Protein AF-A0A382TC40-F1 (afdb_monomer_lite)

Foldseek 3Di:
DPLPPDDPPQPVLLLQLLQCVLVVHDLVRSLVVQVV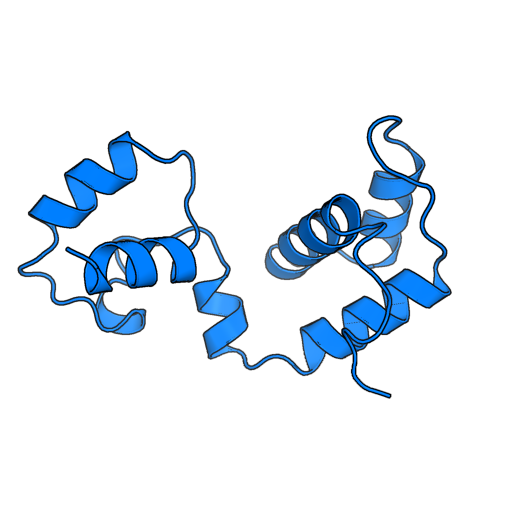DPVGDNDDSVNSVSSVVVSVPDDPLVSQQQFQDDPVCCVSLVHDPVCVVVLVVVCVVDPRHGNVVSSVVVVVD

Organism: NCBI:txid408172

Secondary structure (DSSP, 8-state):
--TT-S-STTHHHHHHHHHHHHTT--HHHHHHHHHH-TTS----HHHHHHHHHHHHHS-HHHHHHHSBP-GGGGGGGT--GGGHHHHHHHHHHSSS-BHHHHHHHHHT-

Sequence (109 aa):
MNCFEQPTQHKKELFFAWQQWLKGSSTLGIANLLNTDQDFDAISVQTLELWKLCFEKTSKVDQEEDKVFRWDKMEQYDIPWGDSSFLLRISQAYENPSGRLIKWIWRLS

pLDDT: mean 85.64, std 10.3, range [44.0, 95.06]

Radius of gyration: 16.04 Å; chains: 1; bounding box: 41×27×39 Å

Structure (mmCIF, N/CA/C/O backbone):
data_AF-A0A382TC40-F1
#
_entry.id   AF-A0A382TC40-F1
#
loop_
_atom_site.group_PDB
_atom_site.id
_atom_site.type_symbol
_atom_site.label_atom_id
_atom_site.label_alt_id
_atom_site.label_comp_id
_atom_site.label_asym_id
_atom_site.label_entity_id
_atom_site.label_seq_id
_atom_site.pdbx_PDB_ins_code
_atom_site.Cartn_x
_atom_site.Cartn_y
_atom_site.Cartn_z
_atom_site.occupancy
_atom_site.B_iso_or_equiv
_atom_site.auth_seq_id
_atom_site.auth_comp_id
_atom_site.auth_asym_id
_atom_site.auth_atom_id
_atom_site.pdbx_PDB_model_num
ATOM 1 N N . MET A 1 1 ? -23.622 6.266 -1.540 1.00 44.00 1 MET A N 1
ATOM 2 C CA . MET A 1 1 ? -22.609 7.235 -1.078 1.00 44.00 1 MET A CA 1
ATOM 3 C C . MET A 1 1 ? -21.285 6.850 -1.689 1.00 44.00 1 MET A C 1
ATOM 5 O O . MET A 1 1 ? -20.815 5.742 -1.446 1.00 44.00 1 MET A O 1
ATOM 9 N N . ASN A 1 2 ? -20.747 7.717 -2.538 1.00 50.28 2 ASN A N 1
ATOM 10 C CA . ASN A 1 2 ? -19.422 7.549 -3.102 1.00 50.28 2 ASN A CA 1
ATOM 11 C C . ASN A 1 2 ? -18.420 7.803 -1.970 1.00 50.28 2 ASN A C 1
ATOM 13 O O . ASN A 1 2 ? -18.464 8.840 -1.314 1.00 50.28 2 ASN A O 1
ATOM 17 N N . CYS A 1 3 ? -17.559 6.832 -1.697 1.00 53.50 3 CYS A N 1
ATOM 18 C CA . CYS A 1 3 ? -16.599 6.857 -0.590 1.00 53.50 3 CYS A CA 1
ATOM 19 C C . CYS A 1 3 ? -15.701 8.108 -0.548 1.00 53.50 3 CYS A C 1
ATOM 21 O O . CYS A 1 3 ? -15.162 8.455 0.499 1.00 53.50 3 CYS A O 1
ATOM 23 N N . PHE A 1 4 ? -15.562 8.778 -1.691 1.00 59.59 4 PHE A N 1
ATOM 24 C CA . PHE A 1 4 ? -14.662 9.901 -1.918 1.00 59.59 4 PHE A CA 1
ATOM 25 C C . PHE A 1 4 ? -15.402 11.213 -2.245 1.00 59.59 4 PHE A C 1
ATOM 27 O O . PHE A 1 4 ? -14.775 12.169 -2.683 1.00 59.59 4 PHE A O 1
ATOM 34 N N . GLU A 1 5 ? -16.727 11.281 -2.042 1.00 51.97 5 GLU A N 1
ATOM 35 C CA . GLU A 1 5 ? -17.542 12.485 -2.312 1.00 51.97 5 GLU A CA 1
ATOM 36 C C . GLU A 1 5 ? -17.493 13.553 -1.203 1.00 51.97 5 GLU A C 1
ATOM 38 O O . GLU A 1 5 ? -18.181 14.567 -1.299 1.00 51.97 5 GLU A O 1
ATOM 43 N N . GLN A 1 6 ? -16.671 13.380 -0.163 1.00 49.41 6 GLN A N 1
ATOM 44 C CA . GLN A 1 6 ? -16.393 14.459 0.790 1.00 49.41 6 GLN A CA 1
ATOM 45 C C . GLN A 1 6 ? -15.170 15.278 0.340 1.00 49.41 6 GLN A C 1
ATOM 47 O O . GLN A 1 6 ? -14.179 14.701 -0.116 1.00 49.41 6 GLN A O 1
ATOM 52 N N . PRO A 1 7 ? -15.221 16.620 0.440 1.00 48.06 7 PRO A N 1
ATOM 53 C CA . PRO A 1 7 ? -14.178 17.494 -0.073 1.00 48.06 7 PRO A CA 1
ATOM 54 C C . PRO A 1 7 ? -12.887 17.235 0.697 1.00 48.06 7 PRO A C 1
ATOM 56 O O . PRO A 1 7 ? -12.891 17.275 1.918 1.00 48.06 7 PRO A O 1
ATOM 59 N N . THR A 1 8 ? -11.824 16.911 -0.040 1.00 61.47 8 THR A N 1
ATOM 60 C CA . THR A 1 8 ? -10.399 17.306 0.043 1.00 61.47 8 THR A CA 1
ATOM 61 C C . THR A 1 8 ? -9.747 17.888 1.321 1.00 61.47 8 THR A C 1
ATOM 63 O O . THR A 1 8 ? -8.572 18.238 1.240 1.00 61.47 8 THR A O 1
ATOM 66 N N . GLN A 1 9 ? -10.421 17.998 2.462 1.00 70.19 9 GLN A N 1
ATOM 67 C CA . GLN A 1 9 ? -9.996 18.717 3.662 1.00 70.19 9 GLN A CA 1
ATOM 68 C C . GLN A 1 9 ? -9.063 17.878 4.543 1.00 70.19 9 GLN A C 1
ATOM 70 O O . GLN A 1 9 ? -8.109 18.421 5.072 1.00 70.19 9 GLN A O 1
ATOM 75 N N . HIS A 1 10 ? -9.244 16.553 4.582 1.00 84.56 10 HIS A N 1
ATOM 76 C CA . HIS A 1 10 ? -8.428 15.645 5.403 1.00 84.56 10 HIS A CA 1
ATOM 77 C C . HIS A 1 10 ? -7.617 14.643 4.570 1.00 84.56 10 HIS A C 1
ATOM 79 O O . HIS A 1 10 ? -7.536 13.449 4.868 1.00 84.56 10 HIS A O 1
ATOM 85 N N . LYS A 1 11 ? -7.069 15.101 3.434 1.00 86.94 11 LYS A N 1
ATOM 86 C CA . LYS A 1 11 ? -6.291 14.237 2.524 1.00 86.94 11 LYS A CA 1
ATOM 87 C C . LYS A 1 11 ? -5.076 13.629 3.212 1.00 86.94 11 LYS A C 1
ATOM 89 O O . LYS A 1 11 ? -4.725 12.490 2.917 1.00 86.94 11 LYS A O 1
ATOM 94 N N . LYS A 1 12 ? -4.424 14.402 4.081 1.00 90.00 12 LYS A N 1
ATOM 95 C CA . LYS A 1 12 ? -3.194 14.004 4.762 1.00 90.00 12 LYS A CA 1
ATOM 96 C C . LYS A 1 12 ? -3.474 12.863 5.742 1.00 90.00 12 LYS A C 1
ATOM 98 O O . LYS A 1 12 ? -2.777 11.853 5.723 1.00 90.00 12 LYS A O 1
ATOM 103 N N . GLU A 1 13 ? -4.542 12.988 6.517 1.00 92.00 13 GLU A N 1
ATOM 104 C CA . GLU A 1 13 ? -5.011 12.019 7.506 1.00 92.00 13 GLU A CA 1
ATOM 105 C C . GLU A 1 13 ? -5.534 10.759 6.827 1.00 92.00 13 GLU A C 1
ATOM 107 O O . GLU A 1 13 ? -5.204 9.652 7.248 1.00 92.00 13 GLU A O 1
ATOM 112 N N . LEU A 1 14 ? -6.295 10.914 5.738 1.00 91.56 14 LEU A N 1
ATOM 113 C CA . LEU A 1 14 ? -6.743 9.789 4.921 1.00 91.56 14 LEU A CA 1
ATOM 114 C C . LEU A 1 14 ? -5.547 9.016 4.360 1.00 91.56 14 LEU A C 1
ATOM 116 O O . LEU A 1 14 ? -5.510 7.792 4.461 1.00 91.56 14 LEU A O 1
ATOM 120 N N . PHE A 1 15 ? -4.562 9.715 3.790 1.00 89.88 15 PHE A N 1
ATOM 121 C CA . PHE A 1 15 ? -3.356 9.087 3.255 1.00 89.88 15 PHE A CA 1
ATOM 122 C C . PHE A 1 15 ? -2.559 8.369 4.350 1.00 89.88 15 PHE A C 1
ATOM 124 O O . PHE A 1 15 ? -2.151 7.222 4.166 1.00 89.88 15 PHE A O 1
ATOM 131 N N . PHE A 1 16 ? -2.395 8.998 5.514 1.00 91.62 16 PHE A N 1
ATOM 132 C CA . PHE A 1 16 ? -1.744 8.377 6.661 1.00 91.62 16 PHE A CA 1
ATOM 133 C C . PHE A 1 16 ? -2.485 7.115 7.123 1.00 91.62 16 PHE A C 1
ATOM 135 O O . PHE A 1 16 ? -1.874 6.052 7.252 1.00 91.62 16 PHE A O 1
ATOM 142 N N . ALA A 1 17 ? -3.804 7.197 7.321 1.00 93.50 17 ALA A N 1
ATOM 143 C CA . ALA A 1 17 ? -4.635 6.062 7.714 1.00 93.50 17 ALA A CA 1
ATOM 144 C C . ALA A 1 17 ? -4.540 4.915 6.699 1.00 93.50 17 ALA A C 1
ATOM 146 O O . ALA A 1 17 ? -4.355 3.761 7.089 1.00 93.50 17 ALA A O 1
ATOM 147 N N . TRP A 1 18 ? -4.560 5.236 5.402 1.00 93.75 18 TRP A N 1
ATOM 148 C CA . TRP A 1 18 ? -4.381 4.275 4.315 1.00 93.75 18 TRP A CA 1
ATOM 149 C C . TRP A 1 18 ? -3.056 3.523 4.424 1.00 93.75 18 TRP A C 1
ATOM 151 O O . TRP A 1 18 ? -3.031 2.292 4.437 1.00 93.75 18 TRP A O 1
ATOM 161 N N . GLN A 1 19 ? -1.947 4.249 4.584 1.00 91.62 19 GLN A N 1
ATOM 162 C CA . GLN A 1 19 ? -0.627 3.644 4.755 1.00 91.62 19 GLN A CA 1
ATOM 163 C C . GLN A 1 19 ? -0.544 2.764 6.006 1.00 91.62 19 GLN A C 1
ATOM 165 O O . GLN A 1 19 ? 0.120 1.727 5.990 1.00 91.62 19 GLN A O 1
ATOM 170 N N . GLN A 1 20 ? -1.207 3.154 7.093 1.00 93.62 20 GLN A N 1
ATOM 171 C CA . GLN A 1 20 ? -1.244 2.363 8.319 1.00 93.62 20 GLN A CA 1
ATOM 172 C C . GLN A 1 20 ? -2.066 1.080 8.151 1.00 93.62 20 GLN A C 1
ATOM 174 O O . GLN A 1 20 ? -1.626 0.015 8.587 1.00 93.62 20 GLN A O 1
ATOM 179 N N . TRP A 1 21 ? -3.205 1.125 7.459 1.00 95.06 21 TRP A N 1
ATOM 180 C CA . TRP A 1 21 ? -3.970 -0.085 7.151 1.00 95.06 21 TRP A CA 1
ATOM 181 C C . TRP A 1 21 ? -3.210 -1.044 6.237 1.00 95.06 21 TRP A C 1
ATOM 183 O O . TRP A 1 21 ? -3.240 -2.252 6.467 1.00 95.06 21 TRP A O 1
ATOM 193 N N . LEU A 1 22 ? -2.451 -0.534 5.262 1.00 92.56 22 LEU A N 1
ATOM 194 C CA . LEU A 1 22 ? -1.567 -1.361 4.431 1.00 92.56 22 LEU A CA 1
ATOM 195 C C . LEU A 1 22 ? -0.489 -2.096 5.243 1.00 92.56 22 LEU A C 1
ATOM 197 O O . LEU A 1 22 ? -0.074 -3.190 4.854 1.00 92.56 22 LEU A O 1
ATOM 201 N N . LYS A 1 23 ? -0.058 -1.516 6.372 1.00 90.62 23 LYS A N 1
ATOM 202 C CA . LYS A 1 23 ? 0.869 -2.127 7.343 1.00 90.62 23 LYS A CA 1
ATOM 203 C C . LYS A 1 23 ? 0.176 -3.081 8.327 1.00 90.62 23 LYS A 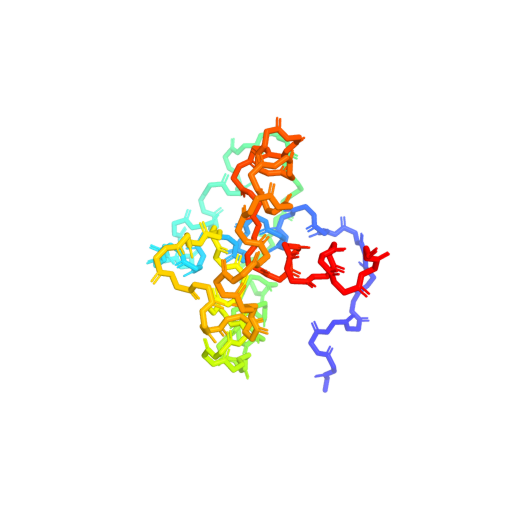C 1
ATOM 205 O O . LYS A 1 23 ? 0.861 -3.753 9.091 1.00 90.62 23 LYS A O 1
ATOM 210 N N . GLY A 1 24 ? -1.156 -3.162 8.308 1.00 91.50 24 GLY A N 1
ATOM 211 C CA . GLY A 1 24 ? -1.948 -4.003 9.208 1.00 91.50 24 GLY A CA 1
ATOM 212 C C . GLY A 1 24 ? -2.302 -3.353 10.549 1.00 91.50 24 GLY A C 1
ATOM 213 O O . GLY A 1 24 ? -2.745 -4.050 11.460 1.00 91.50 24 GLY A O 1
ATOM 214 N N . SER A 1 25 ? -2.122 -2.037 10.692 1.00 93.06 25 SER A N 1
ATOM 215 C CA . SER A 1 25 ? -2.488 -1.309 11.910 1.00 93.06 25 SER A CA 1
ATOM 216 C C . SER A 1 25 ? -4.003 -1.332 12.144 1.00 93.06 25 SER A C 1
ATOM 218 O O . SER A 1 25 ? -4.804 -1.266 11.208 1.00 93.06 25 SER A O 1
ATOM 220 N N . SER A 1 26 ? -4.415 -1.396 13.412 1.00 92.88 26 SER A N 1
ATOM 221 C CA . SER A 1 26 ? -5.832 -1.359 13.784 1.00 92.88 26 SER A CA 1
ATOM 222 C C . SER A 1 26 ? -6.406 0.057 13.685 1.00 92.88 26 SER A C 1
ATOM 224 O O . SER A 1 26 ? -5.704 1.043 13.912 1.00 92.88 26 SER A O 1
ATOM 226 N N . THR A 1 27 ? -7.709 0.171 13.408 1.00 91.75 27 THR A N 1
ATOM 227 C CA . THR A 1 27 ? -8.402 1.471 13.337 1.00 91.75 27 THR A CA 1
ATOM 228 C C . THR A 1 27 ? -8.262 2.275 14.625 1.00 91.75 27 THR A C 1
ATOM 230 O O . THR A 1 27 ? -8.014 3.473 14.572 1.00 91.75 27 THR A O 1
ATOM 233 N N . LEU A 1 28 ? -8.359 1.610 15.781 1.00 90.38 28 LEU A N 1
ATOM 234 C CA . LEU A 1 28 ? -8.190 2.253 17.084 1.00 90.38 28 LEU A CA 1
ATOM 235 C C . LEU A 1 28 ? -6.771 2.814 17.257 1.00 90.38 28 LEU A C 1
ATOM 237 O O . LEU A 1 28 ? -6.605 3.936 17.725 1.00 90.38 28 LEU A O 1
ATOM 241 N N . GLY A 1 29 ? -5.748 2.059 16.842 1.00 90.44 29 GLY A N 1
ATOM 242 C CA . GLY A 1 29 ? -4.364 2.528 16.879 1.00 90.44 29 GLY A CA 1
ATOM 243 C C . GLY A 1 29 ? -4.148 3.746 15.981 1.00 90.44 29 GLY A C 1
ATOM 244 O O . GLY A 1 29 ? -3.514 4.711 16.394 1.00 90.44 29 GLY A O 1
ATOM 245 N N . ILE A 1 30 ? -4.737 3.736 14.786 1.00 92.75 30 ILE A N 1
ATOM 246 C CA . ILE A 1 30 ? -4.670 4.857 13.839 1.00 92.75 30 ILE A CA 1
ATOM 247 C C . ILE A 1 30 ? -5.388 6.089 14.389 1.00 92.75 30 ILE A C 1
ATOM 249 O O . ILE A 1 30 ? -4.835 7.181 14.320 1.00 92.75 30 ILE A O 1
ATOM 253 N N . ALA A 1 31 ? -6.576 5.922 14.976 1.00 90.88 31 ALA A N 1
ATOM 254 C CA . ALA A 1 31 ? -7.312 7.014 15.606 1.00 90.88 31 ALA A CA 1
ATOM 255 C C . ALA A 1 31 ? -6.496 7.667 16.727 1.00 90.88 31 ALA A C 1
ATOM 257 O O . ALA A 1 31 ? -6.458 8.890 16.830 1.00 90.88 31 ALA A O 1
ATOM 258 N N . ASN A 1 32 ? -5.813 6.865 17.546 1.00 90.44 32 ASN A N 1
ATOM 259 C CA . ASN A 1 32 ? -4.939 7.394 18.587 1.00 90.44 32 ASN A CA 1
ATOM 260 C C . ASN A 1 32 ? -3.777 8.186 17.978 1.00 90.44 32 ASN A C 1
ATOM 262 O O . ASN A 1 32 ? -3.537 9.311 18.398 1.00 90.44 32 ASN A O 1
ATOM 266 N N . LEU A 1 33 ? -3.095 7.643 16.965 1.00 91.06 33 LEU A N 1
ATOM 267 C CA . LEU A 1 33 ? -1.975 8.326 16.307 1.00 91.06 33 LEU A CA 1
ATOM 268 C C . LEU A 1 33 ? -2.399 9.664 15.690 1.00 91.06 33 LEU A C 1
ATOM 270 O O . LEU A 1 33 ? -1.755 10.673 15.952 1.00 91.06 33 LEU A O 1
ATOM 274 N N . LEU A 1 34 ? -3.512 9.682 14.951 1.00 90.44 34 LEU A N 1
ATOM 275 C CA . LEU A 1 34 ? -4.046 10.896 14.327 1.00 90.44 34 LEU A CA 1
ATOM 276 C C . LEU A 1 34 ? -4.426 11.972 15.353 1.00 90.44 34 LEU A C 1
ATOM 278 O O . LEU A 1 34 ? -4.227 13.146 15.092 1.00 90.44 34 LEU A O 1
ATOM 282 N N . ASN A 1 35 ? -4.953 11.585 16.518 1.00 83.12 35 ASN A N 1
ATOM 283 C CA . ASN A 1 35 ? -5.376 12.543 17.546 1.00 83.12 35 ASN A CA 1
ATOM 284 C C . ASN A 1 35 ? -4.247 12.989 18.491 1.00 83.12 35 ASN A C 1
ATOM 286 O O . ASN A 1 35 ? -4.440 13.927 19.262 1.00 83.12 35 ASN A O 1
ATOM 290 N N . THR A 1 36 ? -3.103 12.298 18.494 1.00 86.56 36 THR A N 1
ATOM 291 C CA . THR A 1 36 ? -1.968 12.642 19.372 1.00 86.56 36 THR A CA 1
ATOM 292 C C . THR A 1 36 ? -0.987 13.589 18.686 1.00 86.56 36 THR A C 1
ATOM 294 O O . THR A 1 36 ? -0.286 14.347 19.354 1.00 86.56 36 THR A O 1
ATOM 297 N N . ASP A 1 37 ? -0.917 13.533 17.361 1.00 86.31 37 ASP A N 1
ATOM 298 C CA . ASP A 1 37 ? 0.015 14.310 16.558 1.00 86.31 37 ASP A CA 1
ATOM 299 C C . ASP A 1 37 ? -0.622 15.650 16.145 1.00 86.31 37 ASP A C 1
ATOM 301 O O . ASP A 1 37 ? -1.717 15.696 15.589 1.00 86.31 37 ASP A O 1
ATOM 305 N N . GLN A 1 38 ? 0.067 16.749 16.464 1.00 82.06 38 GLN A N 1
ATOM 306 C CA . GLN A 1 38 ? -0.404 18.118 16.220 1.00 82.06 38 GLN A CA 1
ATOM 307 C C . GLN A 1 38 ? -0.413 18.491 14.734 1.00 82.06 38 GLN A C 1
ATOM 309 O O . GLN A 1 38 ? -1.024 19.490 14.360 1.00 82.06 38 GLN A O 1
ATOM 314 N N . ASP A 1 39 ? 0.254 17.698 13.896 1.00 85.56 39 ASP A N 1
ATOM 315 C CA . ASP A 1 39 ? 0.340 17.919 12.459 1.00 85.56 39 ASP A CA 1
ATOM 316 C C . ASP A 1 39 ? -0.894 17.412 11.693 1.00 85.56 39 ASP A C 1
ATOM 318 O O . ASP A 1 39 ? -0.956 17.589 10.467 1.00 85.56 39 ASP A O 1
ATOM 322 N N . PHE A 1 40 ? -1.841 16.755 12.370 1.00 87.62 40 PHE A N 1
ATOM 323 C CA . PHE A 1 40 ? -3.080 16.252 11.784 1.00 87.62 40 PHE A CA 1
ATOM 324 C C . PHE A 1 40 ? -4.305 16.983 12.326 1.00 87.62 40 PHE A C 1
ATOM 326 O O . PHE A 1 40 ? -4.394 17.332 13.504 1.00 87.62 40 PHE A O 1
ATOM 333 N N . ASP A 1 41 ? -5.295 17.149 11.457 1.00 86.69 41 ASP A N 1
ATOM 334 C CA . ASP A 1 41 ? -6.621 17.568 11.881 1.00 86.69 41 ASP A CA 1
ATOM 335 C C . ASP A 1 41 ? -7.297 16.465 12.707 1.00 86.69 41 ASP A C 1
ATOM 337 O O . ASP A 1 41 ? -7.144 15.268 12.448 1.00 86.69 41 ASP A O 1
ATOM 341 N N . ALA A 1 42 ? -8.121 16.867 13.676 1.00 84.00 42 ALA A N 1
ATOM 342 C CA . ALA A 1 42 ? -8.895 15.924 14.472 1.00 84.00 42 ALA A CA 1
ATOM 343 C C . ALA A 1 42 ? -9.912 15.171 13.596 1.00 84.00 42 ALA A C 1
ATOM 345 O O . ALA A 1 42 ? -10.843 15.764 13.043 1.00 84.00 42 ALA A O 1
ATOM 346 N N . ILE A 1 43 ? -9.773 13.844 13.516 1.00 87.00 43 ILE A N 1
ATOM 347 C CA . ILE A 1 43 ? -10.664 12.975 12.737 1.00 87.00 43 ILE A CA 1
ATOM 348 C C . ILE A 1 43 ? -11.607 12.216 13.664 1.00 87.00 43 ILE A C 1
ATOM 350 O O . ILE A 1 43 ? -11.190 11.514 14.587 1.00 87.00 43 ILE A O 1
ATOM 354 N N . SER A 1 44 ? -12.907 12.308 13.381 1.00 86.62 44 SER A N 1
ATOM 355 C CA . SER A 1 44 ? -13.906 11.531 14.112 1.00 86.62 44 SER A CA 1
ATOM 356 C C . SER A 1 44 ? -13.760 10.030 13.829 1.00 86.62 44 SER A C 1
ATOM 358 O O . SER A 1 44 ? -13.467 9.614 12.706 1.00 86.62 44 SER A O 1
ATOM 360 N N . VAL A 1 45 ? -14.051 9.193 14.828 1.00 86.50 45 VAL A N 1
ATOM 361 C CA . VAL A 1 45 ? -14.046 7.727 14.664 1.00 86.50 45 VAL A CA 1
ATOM 362 C C . VAL A 1 45 ? -15.001 7.288 13.547 1.00 86.50 45 VAL A C 1
ATOM 364 O O . VAL A 1 45 ? -14.685 6.383 12.784 1.00 86.50 45 VAL A O 1
ATOM 367 N N . GLN A 1 46 ? -16.141 7.968 13.398 1.00 87.81 46 GLN A N 1
ATOM 368 C CA . GLN A 1 46 ? -17.125 7.680 12.350 1.00 87.81 46 GLN A CA 1
ATOM 369 C C . GLN A 1 46 ? -16.541 7.909 10.950 1.00 87.81 46 GLN A C 1
ATOM 371 O O . GLN A 1 46 ? -16.706 7.070 10.067 1.00 87.81 46 GLN A O 1
ATOM 376 N N . THR A 1 47 ? -15.813 9.012 10.761 1.00 88.75 47 THR A N 1
ATOM 377 C CA . THR A 1 47 ? -15.105 9.313 9.509 1.00 88.75 47 THR A CA 1
ATOM 378 C C . THR A 1 47 ? -14.059 8.243 9.201 1.00 88.75 47 THR A C 1
ATOM 380 O O . THR A 1 47 ? -13.978 7.763 8.071 1.00 88.75 47 THR A O 1
ATOM 383 N N . LEU A 1 48 ? -13.297 7.821 10.212 1.00 90.25 48 LEU A N 1
ATOM 384 C CA . LEU A 1 48 ? -12.256 6.812 10.050 1.00 90.25 48 LEU A CA 1
ATOM 385 C C . LEU A 1 48 ? -12.828 5.426 9.697 1.00 90.25 48 LEU A C 1
ATOM 387 O O . LEU A 1 48 ? -12.264 4.731 8.854 1.00 90.25 48 LEU A O 1
ATOM 391 N N . 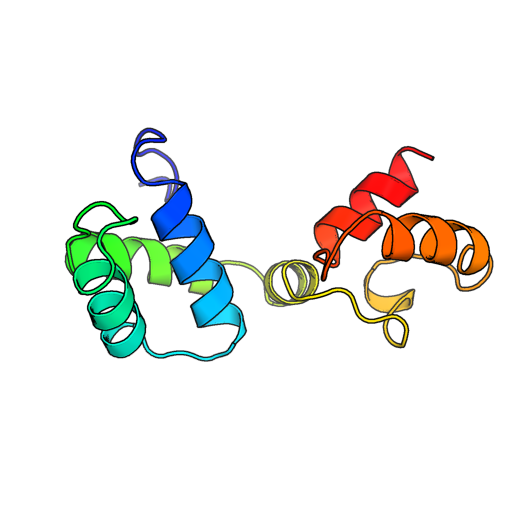GLU A 1 49 ? -13.965 5.036 10.279 1.00 90.81 49 GLU A N 1
ATOM 392 C CA . GLU A 1 49 ? -14.667 3.794 9.919 1.00 90.81 49 GLU A CA 1
ATOM 393 C C . GLU A 1 49 ? -15.225 3.839 8.490 1.00 90.81 49 GLU A C 1
ATOM 395 O O . GLU A 1 49 ? -15.125 2.857 7.754 1.00 90.81 49 GLU A O 1
ATOM 400 N N . LEU A 1 50 ? -15.745 4.989 8.042 1.00 90.56 50 LEU A N 1
ATOM 401 C CA . LEU A 1 50 ? -16.154 5.157 6.644 1.00 90.56 50 LEU A CA 1
ATOM 402 C C . LEU A 1 50 ? -14.969 4.958 5.696 1.00 90.56 50 LEU A C 1
ATOM 404 O O . LEU A 1 50 ? -15.075 4.195 4.739 1.00 90.56 50 LEU A O 1
ATOM 408 N N . TRP A 1 51 ? -13.829 5.588 5.979 1.00 92.31 51 TRP A N 1
ATOM 409 C CA . TRP A 1 51 ? -12.610 5.411 5.188 1.00 92.31 51 TRP A CA 1
ATOM 410 C C . TRP A 1 51 ? -12.122 3.963 5.185 1.00 92.31 51 TRP A C 1
ATOM 412 O O . TRP A 1 51 ? -11.738 3.454 4.131 1.00 92.31 51 TRP A O 1
ATOM 422 N N . LYS A 1 52 ? -12.203 3.271 6.325 1.00 93.19 52 LYS A N 1
ATOM 423 C CA . LYS A 1 52 ? -11.846 1.855 6.423 1.00 93.19 52 LYS A CA 1
ATOM 424 C C . LYS A 1 52 ? -12.714 0.984 5.522 1.00 93.19 52 LYS A C 1
ATOM 426 O O . LYS A 1 52 ? -12.180 0.152 4.797 1.00 93.19 52 LYS A O 1
ATOM 431 N N . LEU A 1 53 ? -14.030 1.200 5.500 1.00 92.38 53 LEU A N 1
ATOM 432 C CA . LEU A 1 53 ? -14.926 0.467 4.598 1.00 92.38 53 LEU A CA 1
ATOM 433 C C . LEU A 1 53 ? -14.532 0.660 3.129 1.00 92.38 53 LEU A C 1
ATOM 435 O O . LEU A 1 53 ? -14.652 -0.257 2.319 1.00 92.38 53 LEU A O 1
ATOM 439 N N . CYS A 1 54 ? -14.060 1.850 2.767 1.00 90.44 54 CYS A N 1
ATOM 440 C CA . CYS A 1 54 ? -13.588 2.145 1.417 1.00 90.44 54 CYS A CA 1
ATOM 441 C C . CYS A 1 54 ? -12.246 1.461 1.120 1.00 90.44 54 CYS A C 1
ATOM 443 O O . CYS A 1 54 ? -12.074 0.878 0.047 1.00 90.44 54 CYS A O 1
ATOM 445 N N . PHE A 1 55 ? -11.327 1.460 2.087 1.00 91.50 55 PHE A N 1
ATOM 446 C CA . PHE A 1 55 ? -10.086 0.694 2.019 1.00 91.50 55 PHE A CA 1
ATOM 447 C C . PHE A 1 55 ? -10.364 -0.801 1.822 1.00 91.50 55 PHE A C 1
ATOM 449 O O . PHE A 1 55 ? -9.838 -1.409 0.895 1.00 91.50 55 PHE A O 1
ATOM 456 N N . GLU A 1 56 ? -11.254 -1.393 2.618 1.00 92.12 56 GLU A N 1
ATOM 457 C CA . GLU A 1 56 ? -11.599 -2.819 2.548 1.00 92.12 56 GLU A CA 1
ATOM 458 C C . GLU A 1 56 ? -12.292 -3.215 1.239 1.00 92.12 56 GLU A C 1
ATOM 460 O O . GLU A 1 56 ? -12.116 -4.339 0.771 1.00 92.12 56 GLU A O 1
ATOM 465 N N . LYS A 1 57 ? -13.038 -2.293 0.619 1.00 93.06 57 LYS A N 1
ATOM 466 C CA . LYS A 1 57 ? -13.635 -2.481 -0.714 1.00 93.06 57 LYS A CA 1
ATOM 467 C C . LYS A 1 57 ? -12.621 -2.414 -1.852 1.00 93.06 57 LYS A C 1
ATOM 469 O O . LYS A 1 57 ? -12.927 -2.861 -2.956 1.00 93.06 57 LYS A O 1
ATOM 474 N N . THR A 1 58 ? -11.452 -1.831 -1.612 1.00 89.94 58 THR A N 1
ATOM 475 C CA . THR A 1 58 ? -10.403 -1.718 -2.626 1.00 89.94 58 THR A CA 1
ATOM 476 C C . THR A 1 58 ? -9.812 -3.092 -2.909 1.00 89.94 58 THR A C 1
ATOM 478 O O . THR A 1 58 ? -9.645 -3.909 -2.000 1.00 89.94 58 THR A O 1
ATOM 481 N N . SER A 1 59 ? -9.524 -3.376 -4.180 1.00 91.38 59 SER A N 1
ATOM 482 C CA . SER A 1 59 ? -9.039 -4.695 -4.577 1.00 91.38 59 SER A CA 1
ATOM 483 C C . SER A 1 59 ? -7.703 -5.020 -3.899 1.00 91.38 59 SER A C 1
ATOM 485 O O . SER A 1 59 ? -6.909 -4.135 -3.577 1.00 91.38 59 SER A O 1
ATOM 487 N N . LYS A 1 60 ? -7.417 -6.310 -3.684 1.00 89.06 60 LYS A N 1
ATOM 488 C CA . LYS A 1 60 ? -6.126 -6.719 -3.107 1.00 89.06 60 LYS A CA 1
ATOM 489 C C . LYS A 1 60 ? -4.941 -6.365 -4.000 1.00 89.06 60 LYS A C 1
ATOM 491 O O . LYS A 1 60 ? -3.871 -6.088 -3.471 1.00 89.06 60 LYS A O 1
ATOM 496 N N . VAL A 1 61 ? -5.151 -6.341 -5.316 1.00 87.50 61 VAL A N 1
ATOM 497 C CA . VAL A 1 61 ? -4.144 -5.899 -6.287 1.00 87.50 61 VAL A CA 1
ATOM 498 C C . VAL A 1 61 ? -3.837 -4.420 -6.070 1.00 87.50 61 VAL A C 1
ATOM 500 O O . VAL A 1 61 ? -2.685 -4.070 -5.850 1.00 87.50 61 VAL A O 1
ATOM 503 N N . ASP A 1 62 ? -4.867 -3.574 -6.005 1.00 88.94 62 ASP A N 1
ATOM 504 C CA . ASP A 1 62 ? -4.716 -2.139 -5.745 1.00 88.94 62 ASP A CA 1
ATOM 505 C C . ASP A 1 62 ? -4.030 -1.848 -4.407 1.00 88.94 62 ASP A C 1
ATOM 507 O O . ASP A 1 62 ? -3.131 -1.011 -4.344 1.00 88.94 62 ASP A O 1
ATOM 511 N N . GLN A 1 63 ? -4.424 -2.555 -3.343 1.00 90.19 63 GLN A N 1
ATOM 512 C CA . GLN A 1 63 ? -3.790 -2.425 -2.029 1.00 90.19 63 GLN A CA 1
ATOM 513 C C . GLN A 1 63 ? -2.307 -2.824 -2.076 1.00 90.19 63 GLN A C 1
ATOM 515 O O . GLN A 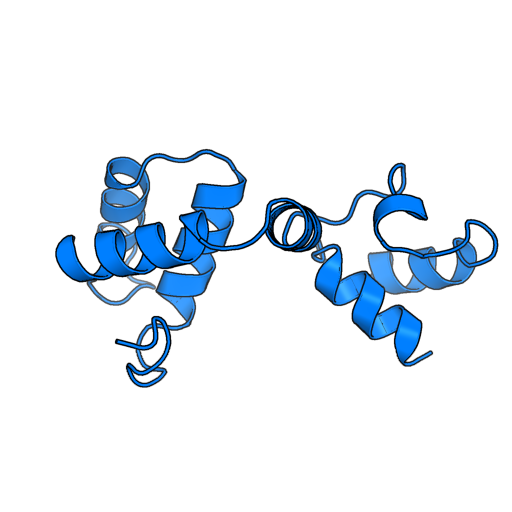1 63 ? -1.483 -2.201 -1.414 1.00 90.19 63 GLN A O 1
ATOM 520 N N . GLU A 1 64 ? -1.944 -3.862 -2.831 1.00 89.44 64 GLU A N 1
ATOM 521 C CA . GLU A 1 64 ? -0.546 -4.281 -2.969 1.00 89.44 64 GLU A CA 1
ATOM 522 C C . GLU A 1 64 ? 0.270 -3.288 -3.806 1.00 89.44 64 GLU A C 1
ATOM 524 O O . GLU A 1 64 ? 1.420 -3.012 -3.465 1.00 89.44 64 GLU A O 1
ATOM 529 N N . GLU A 1 65 ? -0.321 -2.698 -4.849 1.00 90.75 65 GLU A N 1
ATOM 530 C CA . GLU A 1 65 ? 0.309 -1.618 -5.616 1.00 90.75 65 GLU A CA 1
ATOM 531 C C . GLU A 1 65 ? 0.528 -0.354 -4.772 1.00 90.75 65 GLU A C 1
ATOM 533 O O . GLU A 1 65 ? 1.501 0.367 -4.988 1.00 90.75 65 GLU A O 1
ATOM 538 N N . ASP A 1 66 ? -0.309 -0.096 -3.769 1.00 91.56 66 ASP A N 1
ATOM 539 C CA . ASP A 1 66 ? -0.155 1.061 -2.882 1.00 91.56 66 ASP A CA 1
ATOM 540 C C . ASP A 1 66 ? 0.927 0.885 -1.806 1.00 91.56 66 ASP A C 1
ATOM 542 O O . ASP A 1 66 ? 1.344 1.865 -1.181 1.00 91.56 66 ASP A O 1
ATOM 546 N N . LYS A 1 67 ? 1.413 -0.341 -1.582 1.00 90.94 67 LYS A N 1
ATOM 547 C CA . LYS A 1 67 ? 2.547 -0.588 -0.681 1.00 90.94 67 LYS A CA 1
ATOM 548 C C . LYS A 1 67 ? 3.851 -0.079 -1.285 1.00 90.94 67 LYS A C 1
ATOM 550 O O . LYS A 1 67 ? 3.954 0.164 -2.487 1.00 90.94 67 LYS A O 1
ATOM 555 N N . VAL A 1 68 ? 4.865 0.039 -0.422 1.00 90.44 68 VAL A N 1
ATOM 556 C CA . VAL A 1 68 ? 6.240 0.347 -0.837 1.00 90.44 68 VAL A CA 1
ATOM 557 C C . VAL A 1 68 ? 6.662 -0.631 -1.929 1.00 90.44 68 VAL A C 1
ATOM 559 O O . VAL A 1 68 ? 6.509 -1.847 -1.782 1.00 90.44 68 VAL A O 1
ATOM 562 N N . PHE A 1 69 ? 7.165 -0.073 -3.026 1.00 90.12 69 PHE A N 1
ATOM 563 C CA . PHE A 1 69 ? 7.582 -0.814 -4.198 1.00 90.12 69 PHE A CA 1
ATOM 564 C C . PHE A 1 69 ? 8.626 -1.866 -3.834 1.00 90.12 69 PHE A C 1
ATOM 566 O O . PHE A 1 69 ? 9.583 -1.611 -3.097 1.00 90.12 69 PHE A O 1
ATOM 573 N N . ARG A 1 70 ? 8.442 -3.056 -4.399 1.00 88.50 70 ARG A N 1
ATOM 574 C CA . ARG A 1 70 ? 9.332 -4.191 -4.210 1.00 88.50 70 ARG A CA 1
ATOM 575 C C . ARG A 1 70 ? 9.948 -4.620 -5.527 1.00 88.50 70 ARG A C 1
ATOM 577 O O . ARG A 1 70 ? 9.269 -5.111 -6.422 1.00 88.50 70 ARG A O 1
ATOM 584 N N . TRP A 1 71 ? 11.265 -4.487 -5.594 1.00 85.81 71 TRP A N 1
ATOM 585 C CA . TRP A 1 71 ? 12.089 -4.880 -6.732 1.00 85.81 71 TRP A CA 1
ATOM 586 C C . TRP A 1 71 ? 11.926 -6.339 -7.129 1.00 85.81 71 TRP A C 1
ATOM 588 O O . TRP A 1 71 ? 11.827 -6.667 -8.301 1.00 85.81 71 TRP A O 1
ATOM 598 N N . ASP A 1 72 ? 11.824 -7.222 -6.145 1.00 86.19 72 ASP A N 1
ATOM 599 C CA . ASP A 1 72 ? 11.631 -8.651 -6.367 1.00 86.19 72 ASP A CA 1
ATOM 600 C C . ASP A 1 72 ? 10.220 -9.004 -6.875 1.00 86.19 72 ASP A C 1
ATOM 602 O O . ASP A 1 72 ? 9.929 -10.164 -7.152 1.00 86.19 72 ASP A O 1
ATOM 606 N N . LYS A 1 73 ? 9.341 -8.004 -7.013 1.00 87.19 73 LYS A N 1
ATOM 607 C CA . LYS A 1 73 ? 7.953 -8.132 -7.461 1.00 87.19 73 LYS A CA 1
ATOM 608 C C . LYS A 1 73 ? 7.657 -7.349 -8.743 1.00 87.19 73 LYS A C 1
ATOM 610 O O . LYS A 1 73 ? 6.492 -7.081 -9.012 1.00 87.19 73 LYS A O 1
ATOM 615 N N . MET A 1 74 ? 8.665 -6.997 -9.545 1.00 87.62 74 MET A N 1
ATOM 616 C CA . MET A 1 74 ? 8.495 -6.223 -10.791 1.00 87.62 74 MET A CA 1
ATOM 617 C C . MET A 1 74 ? 7.364 -6.739 -11.699 1.00 87.62 74 MET A C 1
ATOM 619 O O . MET A 1 74 ? 6.541 -5.953 -12.167 1.00 87.62 74 MET A O 1
ATOM 623 N N . GLU A 1 75 ? 7.258 -8.058 -11.855 1.00 86.75 75 GLU A N 1
ATOM 624 C CA . GLU A 1 75 ? 6.208 -8.702 -12.654 1.00 86.75 75 GLU A CA 1
ATOM 625 C C . GLU A 1 75 ? 4.790 -8.449 -12.120 1.00 86.75 75 GLU A C 1
ATOM 627 O O . GLU A 1 75 ? 3.853 -8.356 -12.905 1.00 86.75 75 GLU A O 1
ATOM 632 N N . GLN A 1 76 ? 4.614 -8.269 -10.805 1.00 86.12 76 G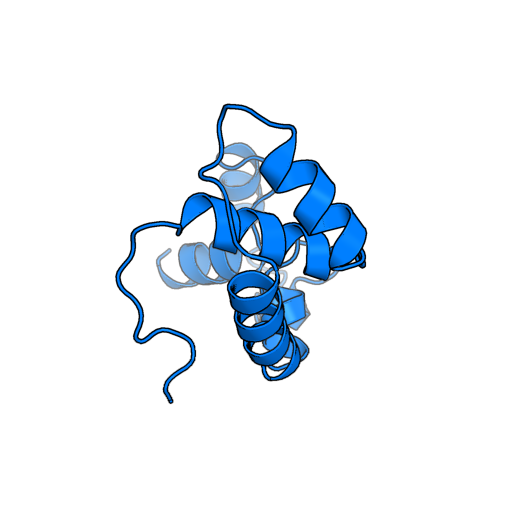LN A N 1
ATOM 633 C CA . GLN A 1 76 ? 3.310 -7.948 -10.201 1.00 86.12 76 GLN A CA 1
ATOM 634 C C . GLN A 1 76 ? 2.820 -6.546 -10.581 1.00 86.12 76 GLN A C 1
ATOM 636 O O . GLN A 1 76 ? 1.631 -6.263 -10.468 1.00 86.12 76 GLN A O 1
ATOM 641 N N . TYR A 1 77 ? 3.729 -5.678 -11.027 1.00 87.69 77 TYR A N 1
ATOM 642 C CA . TYR A 1 77 ? 3.433 -4.322 -11.481 1.00 87.69 77 TYR A CA 1
ATOM 643 C C . TYR A 1 77 ? 3.380 -4.214 -13.012 1.00 87.69 77 TYR A C 1
ATOM 645 O O . TYR A 1 77 ? 3.296 -3.101 -13.530 1.00 87.69 77 TYR A O 1
ATOM 653 N N . ASP A 1 78 ? 3.428 -5.341 -13.732 1.00 89.25 78 ASP A N 1
ATOM 654 C CA . ASP A 1 78 ? 3.534 -5.418 -15.195 1.00 89.25 78 ASP A CA 1
ATOM 655 C C . ASP A 1 78 ? 4.812 -4.774 -15.765 1.00 89.25 78 ASP A C 1
ATOM 657 O O . ASP A 1 78 ? 4.834 -4.376 -16.930 1.00 89.25 78 ASP A O 1
ATOM 661 N N . ILE A 1 79 ? 5.877 -4.651 -14.961 1.00 89.00 79 ILE A N 1
ATOM 662 C CA . ILE A 1 79 ? 7.140 -4.043 -15.396 1.00 89.00 79 ILE A CA 1
ATOM 663 C C . ILE A 1 79 ? 8.126 -5.152 -15.788 1.00 89.00 79 ILE A C 1
ATOM 665 O O . ILE A 1 79 ? 8.510 -5.952 -14.927 1.00 89.00 79 ILE A O 1
ATOM 669 N N . PRO A 1 80 ? 8.580 -5.219 -17.053 1.00 89.75 80 PRO A N 1
ATOM 670 C CA . PRO A 1 80 ? 9.569 -6.201 -17.475 1.00 89.75 80 PRO A CA 1
ATOM 671 C C . PRO A 1 80 ? 10.908 -6.006 -16.758 1.00 89.75 80 PRO A C 1
ATOM 673 O O . PRO A 1 80 ? 11.394 -4.885 -16.610 1.00 89.75 80 PRO A O 1
ATOM 676 N N . TRP A 1 81 ? 11.582 -7.104 -16.404 1.00 87.25 81 TRP A N 1
ATOM 677 C CA . TRP A 1 81 ? 12.930 -7.063 -15.813 1.00 87.25 81 TRP A CA 1
ATOM 678 C C . TRP A 1 81 ? 13.968 -6.321 -16.673 1.00 87.25 81 TRP A C 1
ATOM 680 O O . TRP A 1 81 ? 14.933 -5.773 -16.133 1.00 87.25 81 TRP A O 1
ATOM 690 N N . GLY A 1 82 ? 13.759 -6.261 -17.994 1.00 88.12 82 GLY A N 1
ATOM 691 C CA . GLY A 1 82 ? 14.593 -5.490 -18.924 1.00 88.12 82 GLY A CA 1
ATOM 692 C C . GLY A 1 82 ? 14.678 -3.995 -18.588 1.00 88.12 82 GLY A C 1
ATOM 693 O O . GLY A 1 82 ? 15.708 -3.372 -18.838 1.00 88.12 82 GLY A O 1
ATOM 694 N N . ASP A 1 83 ? 13.666 -3.456 -17.906 1.00 87.38 83 ASP A N 1
ATOM 695 C CA . ASP A 1 83 ? 13.570 -2.035 -17.554 1.00 87.38 83 ASP A CA 1
ATOM 696 C C . ASP A 1 83 ? 14.106 -1.732 -16.142 1.00 87.38 83 ASP A C 1
ATOM 698 O O . ASP A 1 83 ? 14.017 -0.609 -15.642 1.00 87.38 83 ASP A O 1
ATOM 702 N N . SER A 1 84 ? 14.724 -2.718 -15.486 1.00 82.69 84 SER A N 1
ATOM 703 C CA . SER A 1 84 ? 15.301 -2.586 -14.138 1.00 82.69 84 SER A CA 1
ATOM 704 C C . SER A 1 84 ? 16.317 -1.442 -14.015 1.00 82.69 84 SER A C 1
ATOM 706 O O . SER A 1 84 ? 16.365 -0.755 -12.995 1.00 82.69 84 SER A O 1
ATOM 708 N N . SER A 1 85 ? 17.098 -1.184 -15.068 1.00 83.81 85 SER A N 1
ATOM 709 C CA . SER A 1 85 ? 18.074 -0.084 -15.103 1.00 83.81 85 SER A CA 1
ATOM 710 C C . SER A 1 85 ? 17.422 1.303 -15.027 1.00 83.81 85 SER A C 1
ATOM 712 O O . SER A 1 85 ? 17.961 2.212 -14.391 1.00 83.81 85 SER A O 1
ATOM 714 N N . PHE A 1 86 ? 16.245 1.459 -15.634 1.00 83.44 86 PHE A N 1
ATOM 715 C CA . PHE A 1 86 ? 15.457 2.681 -15.583 1.00 83.44 86 PHE A CA 1
ATOM 716 C C . PHE A 1 86 ? 14.843 2.871 -14.189 1.00 83.44 86 PHE A C 1
ATOM 718 O O . PHE A 1 86 ? 14.981 3.940 -13.589 1.00 83.44 86 PHE A O 1
ATOM 725 N N . LEU A 1 87 ? 14.286 1.802 -13.611 1.00 81.69 87 LEU A N 1
ATOM 726 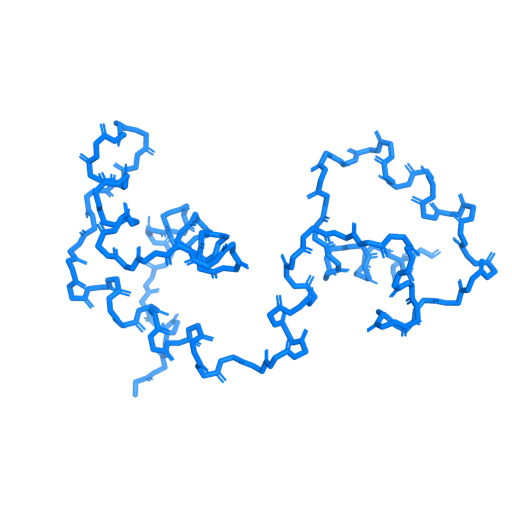C CA . LEU A 1 87 ? 13.763 1.826 -12.244 1.00 81.69 87 LEU A CA 1
ATOM 727 C C . LEU A 1 87 ? 14.824 2.199 -11.204 1.00 81.69 87 LEU A C 1
ATOM 729 O O . LEU A 1 87 ? 14.500 2.845 -10.208 1.00 81.69 87 LEU A O 1
ATOM 733 N N . LEU A 1 88 ? 16.095 1.853 -11.441 1.00 82.50 88 LEU A N 1
ATOM 734 C CA . LEU A 1 88 ? 17.171 2.110 -10.475 1.00 82.50 88 LEU A CA 1
ATOM 735 C C . LEU A 1 88 ? 17.437 3.605 -10.343 1.00 82.50 88 LEU A C 1
ATOM 737 O O . LEU A 1 88 ? 17.721 4.105 -9.256 1.00 82.50 88 LEU A O 1
ATOM 741 N N . ARG A 1 89 ? 17.275 4.333 -11.448 1.00 81.50 89 ARG A N 1
ATOM 742 C CA . ARG A 1 89 ? 17.360 5.793 -11.462 1.00 81.50 89 ARG A CA 1
ATOM 743 C C . ARG A 1 89 ? 16.179 6.420 -10.728 1.00 81.50 89 ARG A C 1
ATOM 745 O O . ARG A 1 89 ? 16.375 7.373 -9.982 1.00 81.50 89 ARG A O 1
ATOM 752 N N . ILE A 1 90 ? 14.974 5.864 -10.873 1.00 80.62 90 ILE A N 1
ATOM 753 C CA . ILE A 1 90 ? 13.790 6.369 -10.163 1.00 80.62 90 ILE A CA 1
ATOM 754 C C . ILE A 1 90 ? 13.903 6.129 -8.659 1.00 80.62 90 ILE A C 1
ATOM 756 O O . ILE A 1 90 ? 13.620 7.033 -7.878 1.00 80.62 90 ILE A O 1
ATOM 760 N N . SER A 1 91 ? 14.345 4.946 -8.223 1.00 73.75 91 SER A N 1
ATOM 761 C CA . SER A 1 91 ? 14.445 4.636 -6.790 1.00 73.75 91 SER A CA 1
ATOM 762 C C . SER A 1 91 ? 15.430 5.526 -6.038 1.00 73.75 91 SER A C 1
ATOM 764 O O . SER A 1 91 ? 15.349 5.635 -4.823 1.00 73.75 91 SER A O 1
ATOM 766 N N . GLN A 1 92 ? 16.372 6.150 -6.749 1.00 79.19 92 GLN A N 1
ATOM 767 C CA . GLN A 1 92 ? 17.290 7.129 -6.167 1.00 79.19 92 GLN A CA 1
ATOM 768 C C . GLN A 1 92 ? 16.637 8.506 -5.980 1.00 79.19 92 GLN A C 1
ATOM 770 O O . GLN A 1 92 ? 17.102 9.288 -5.158 1.00 79.19 92 GLN A O 1
ATOM 775 N N . ALA A 1 93 ? 15.573 8.806 -6.729 1.00 83.62 93 ALA A N 1
ATOM 776 C CA . ALA A 1 93 ? 14.878 10.091 -6.694 1.00 83.62 93 ALA A CA 1
ATOM 777 C C . ALA A 1 93 ? 13.709 10.128 -5.694 1.00 83.62 93 ALA A C 1
ATOM 779 O O . ALA A 1 93 ? 13.304 11.211 -5.275 1.00 83.62 93 ALA A O 1
ATOM 780 N N . TYR A 1 94 ? 13.169 8.968 -5.310 1.00 83.06 94 TYR A N 1
ATOM 781 C CA . TYR A 1 94 ? 12.026 8.863 -4.405 1.00 83.06 94 TYR A CA 1
ATOM 782 C C . TYR A 1 94 ? 12.356 7.965 -3.218 1.00 83.06 94 TYR A C 1
ATOM 784 O O . TYR A 1 94 ? 12.749 6.812 -3.387 1.00 83.06 94 TYR A O 1
ATOM 792 N N . GLU A 1 95 ? 12.135 8.471 -2.009 1.00 81.75 95 GLU A N 1
ATOM 793 C CA . GLU A 1 95 ? 12.243 7.671 -0.796 1.00 81.75 95 GLU A CA 1
ATOM 794 C C . GLU A 1 95 ? 10.985 6.803 -0.628 1.00 81.75 95 GLU A C 1
ATOM 796 O O . GLU A 1 95 ? 9.872 7.318 -0.537 1.00 81.75 95 GLU A O 1
ATOM 801 N N . ASN A 1 96 ? 11.160 5.477 -0.596 1.00 84.75 96 ASN A N 1
ATOM 802 C CA . ASN A 1 96 ? 10.091 4.485 -0.394 1.00 84.75 96 ASN A CA 1
ATOM 803 C C . ASN A 1 96 ? 8.832 4.689 -1.278 1.00 84.75 96 ASN A C 1
ATOM 805 O O . ASN A 1 96 ? 7.716 4.731 -0.749 1.00 84.75 96 ASN A O 1
ATOM 809 N N . PRO A 1 97 ? 8.967 4.804 -2.615 1.00 88.75 97 PRO A N 1
ATOM 810 C CA . PRO A 1 97 ? 7.827 5.044 -3.495 1.00 88.75 97 PRO A CA 1
ATOM 811 C C . PRO A 1 97 ? 6.858 3.857 -3.472 1.00 88.75 97 PRO A C 1
ATOM 813 O O . PRO A 1 97 ? 7.277 2.712 -3.294 1.00 88.75 97 PRO A O 1
ATOM 816 N N . SER A 1 98 ? 5.564 4.108 -3.686 1.00 91.06 98 SER A N 1
ATOM 817 C CA . SER A 1 98 ? 4.599 3.018 -3.857 1.00 91.06 98 SER A CA 1
ATOM 818 C C . SER A 1 98 ? 4.781 2.317 -5.204 1.00 91.06 98 SER A C 1
ATOM 820 O O . SER A 1 98 ? 5.273 2.911 -6.169 1.00 91.06 98 SER A O 1
ATOM 822 N N . GLY A 1 99 ? 4.341 1.063 -5.299 1.00 91.00 99 GLY A N 1
ATOM 823 C CA . GLY A 1 99 ? 4.326 0.334 -6.567 1.00 91.00 99 GLY A CA 1
ATOM 824 C C . GLY A 1 99 ? 3.520 1.048 -7.652 1.00 91.00 99 GLY A C 1
ATOM 825 O O . GLY A 1 99 ? 3.984 1.163 -8.785 1.00 91.00 99 GLY A O 1
ATOM 826 N N . ARG A 1 100 ? 2.371 1.630 -7.292 1.00 90.50 100 ARG A N 1
ATOM 827 C CA . ARG A 1 100 ? 1.521 2.425 -8.186 1.00 90.50 100 ARG A CA 1
ATOM 828 C C . ARG A 1 100 ? 2.257 3.651 -8.727 1.00 90.50 100 ARG A C 1
ATOM 830 O O . ARG A 1 100 ? 2.167 3.930 -9.920 1.00 90.50 100 ARG A O 1
ATOM 837 N N . LEU A 1 101 ? 3.004 4.364 -7.876 1.00 89.62 101 LEU A N 1
ATOM 838 C CA . LEU A 1 101 ? 3.808 5.514 -8.299 1.00 89.62 101 LEU A CA 1
ATOM 839 C C . LEU A 1 101 ? 4.898 5.082 -9.283 1.00 89.62 101 LEU A C 1
ATOM 841 O O . LEU A 1 101 ? 5.025 5.679 -10.347 1.00 89.62 101 LEU A O 1
ATOM 845 N N . ILE A 1 102 ? 5.638 4.019 -8.964 1.00 90.06 102 ILE A N 1
ATOM 846 C CA . ILE A 1 102 ? 6.693 3.490 -9.836 1.00 90.06 102 ILE A CA 1
ATOM 847 C C . ILE A 1 102 ? 6.131 3.054 -11.191 1.00 90.06 102 ILE A C 1
ATOM 849 O O . ILE A 1 102 ? 6.651 3.457 -12.230 1.00 90.06 102 ILE A O 1
ATOM 853 N N . LYS A 1 103 ? 5.032 2.295 -11.187 1.00 90.12 103 LYS A N 1
ATOM 854 C CA . LYS A 1 103 ? 4.322 1.857 -12.394 1.00 90.12 103 LYS A CA 1
ATOM 855 C C . LYS A 1 103 ? 3.869 3.041 -13.245 1.00 90.12 103 LYS A C 1
ATOM 857 O O . LYS A 1 103 ? 3.959 2.991 -14.469 1.00 90.12 103 LYS A O 1
ATOM 862 N N . TRP A 1 104 ? 3.391 4.111 -12.612 1.00 91.00 104 TRP A N 1
ATOM 863 C CA . TRP A 1 104 ? 2.966 5.317 -13.315 1.00 91.00 104 TRP A CA 1
ATOM 864 C C . TRP A 1 104 ? 4.138 6.080 -13.933 1.00 91.00 104 TRP A C 1
ATOM 866 O O . TRP A 1 104 ? 4.065 6.421 -15.109 1.00 91.00 104 TRP A O 1
ATOM 876 N N . ILE A 1 105 ? 5.230 6.289 -13.187 1.00 89.25 105 ILE A N 1
ATOM 877 C CA . ILE A 1 105 ? 6.443 6.931 -13.716 1.00 89.25 105 ILE A CA 1
ATOM 878 C C . ILE A 1 105 ? 6.973 6.128 -14.908 1.00 89.25 105 ILE A C 1
ATOM 880 O O . ILE A 1 105 ? 7.211 6.703 -15.965 1.00 89.25 105 ILE A O 1
ATOM 884 N N . TRP A 1 106 ? 7.078 4.804 -14.777 1.00 89.50 106 TRP A N 1
ATOM 885 C CA . TRP A 1 106 ? 7.523 3.922 -15.858 1.00 89.50 106 TRP A CA 1
ATOM 886 C C . TRP A 1 106 ? 6.675 4.040 -17.126 1.00 89.50 106 TRP A C 1
ATOM 888 O O . TRP A 1 106 ? 7.230 4.186 -18.205 1.00 89.50 106 TRP A O 1
ATOM 898 N N . ARG A 1 107 ? 5.343 4.085 -17.013 1.00 88.69 107 ARG A N 1
ATOM 899 C CA . ARG A 1 107 ? 4.453 4.268 -18.176 1.00 88.69 107 ARG A CA 1
ATOM 900 C C . ARG A 1 107 ? 4.633 5.598 -18.911 1.00 88.69 107 ARG A C 1
ATOM 902 O O . ARG A 1 107 ? 4.188 5.711 -20.049 1.00 88.69 107 ARG A O 1
ATOM 909 N N . LEU A 1 108 ? 5.185 6.609 -18.248 1.00 87.62 108 LEU A N 1
ATOM 910 C CA . LEU A 1 108 ? 5.405 7.940 -18.815 1.00 87.62 108 LEU A CA 1
ATOM 911 C C . LEU A 1 108 ? 6.814 8.134 -19.388 1.00 87.62 108 LEU A C 1
ATOM 913 O O . LEU A 1 108 ? 7.111 9.223 -19.879 1.00 87.62 108 LEU A O 1
ATOM 917 N N . SER A 1 109 ? 7.670 7.121 -19.276 1.00 81.50 109 SER A N 1
ATOM 918 C CA . SER A 1 109 ? 9.092 7.174 -19.630 1.00 81.50 109 SER A CA 1
ATOM 919 C C . SER A 1 109 ? 9.351 6.513 -20.971 1.00 81.50 109 SER A C 1
ATOM 921 O O . SER A 1 109 ? 10.184 7.063 -21.724 1.00 81.50 109 SER A O 1
#